Protein AF-A0A165GZU8-F1 (afdb_monomer_lite)

InterPro domains:
  IPR051654 Fungal Meroterpenoid Biosynthesis Methyltransferases [PTHR35897] (31-119)
  IPR060188 Mmethyltransferase nvfJ-like, N-terminal domain [PF27593] (27-74)

pLDDT: mean 92.98, std 9.72, range [37.94, 98.5]

Secondary structure (DSSP, 8-state):
--PPPPP---HHHHHHHHSPP-GGG----HHHHHHHHHHH---SHHHHHHHHHHHHHHHHHH---HHHHTTGGG---GGGSTTHHHHHHHHHHSTT-----TT-TTTHHHHHHHHTT--

Radius of gyration: 16.63 Å; chains: 1; bounding box: 40×39×44 Å

Organism: NCBI:txid1314781

Foldseek 3Di:
DDDDQDDDPDPVQVVLLPDDQDLVLDDADPVLQVVQCVVVVPPDSVVSSVVLVVVLVVVCSNTRDVCSSNVVLSDLVLVVDPCNVVLLVCLPPPPPDDDDDDPCPVVSNVVVSVVVRRD

Sequence (119 aa):
MSATAPTIPDAWYARQAETPLDPNLLVLRGDEGEFFKTQTGIKDDEKLREHILDVQRRAFAVWPYPCIRRFGFTKLKISRFPVYEEALRLGREREGAILLDLGCCFGNDARKAVSDGFP

Structure (mmCIF, N/CA/C/O backbone):
data_AF-A0A165GZU8-F1
#
_entry.id   AF-A0A165GZU8-F1
#
loop_
_atom_site.group_PDB
_atom_site.id
_atom_site.type_symbol
_atom_site.label_atom_id
_atom_site.label_alt_id
_atom_site.label_comp_id
_atom_site.label_asym_id
_atom_site.label_entity_id
_atom_site.label_seq_id
_atom_site.pdbx_PDB_ins_code
_atom_site.Cartn_x
_atom_site.Cartn_y
_atom_site.Cartn_z
_atom_site.occupancy
_atom_site.B_iso_or_equiv
_atom_site.auth_seq_id
_atom_site.auth_comp_id
_atom_site.auth_asym_id
_atom_site.auth_atom_id
_atom_site.pdbx_PDB_model_num
ATOM 1 N N . MET A 1 1 ? 5.728 -24.425 -16.046 1.00 37.94 1 MET A N 1
ATOM 2 C CA . MET A 1 1 ? 4.732 -24.123 -17.096 1.00 37.94 1 MET A CA 1
ATOM 3 C C . MET A 1 1 ? 4.661 -22.610 -17.210 1.00 37.94 1 MET A C 1
ATOM 5 O O . MET A 1 1 ? 4.273 -21.975 -16.240 1.00 37.94 1 MET A O 1
ATOM 9 N N . SER A 1 2 ? 5.168 -22.029 -18.299 1.00 47.31 2 SER A N 1
ATOM 10 C CA . SER A 1 2 ? 5.161 -20.572 -18.484 1.00 47.31 2 SER A CA 1
ATOM 11 C C . SER A 1 2 ? 3.746 -20.155 -18.875 1.00 47.31 2 SER A C 1
ATOM 13 O O . SER A 1 2 ? 3.290 -20.522 -19.955 1.00 47.31 2 SER A O 1
ATOM 15 N N . ALA A 1 3 ? 3.020 -19.489 -17.976 1.00 53.19 3 ALA A N 1
ATOM 16 C CA . ALA A 1 3 ? 1.730 -18.905 -18.315 1.00 53.19 3 ALA A CA 1
ATOM 17 C C . ALA A 1 3 ? 1.974 -17.794 -19.341 1.00 53.19 3 ALA A C 1
ATOM 19 O O . ALA A 1 3 ? 2.737 -16.863 -19.082 1.00 53.19 3 ALA A O 1
ATOM 20 N N . THR A 1 4 ? 1.378 -17.918 -20.523 1.00 57.47 4 THR A N 1
ATOM 21 C CA . THR A 1 4 ? 1.424 -16.882 -21.554 1.00 57.47 4 THR A CA 1
ATOM 22 C C . THR A 1 4 ? 0.799 -15.613 -20.980 1.00 57.47 4 THR A C 1
ATOM 24 O O . THR A 1 4 ? -0.307 -15.667 -20.442 1.00 57.47 4 THR A O 1
ATOM 27 N N . ALA A 1 5 ? 1.520 -14.491 -21.045 1.00 62.56 5 ALA A N 1
ATOM 28 C CA . ALA A 1 5 ? 1.016 -13.219 -20.542 1.00 62.56 5 ALA A CA 1
ATOM 29 C C . ALA A 1 5 ? -0.328 -12.886 -21.220 1.00 62.56 5 ALA A C 1
ATOM 31 O O . ALA A 1 5 ? -0.461 -13.103 -22.431 1.00 62.56 5 ALA A O 1
ATOM 32 N N . PRO A 1 6 ? -1.331 -12.404 -20.467 1.00 68.62 6 PRO A N 1
ATOM 33 C CA . PRO A 1 6 ? -2.640 -12.113 -21.027 1.00 68.62 6 PRO A CA 1
ATOM 34 C C . PRO A 1 6 ? -2.523 -11.050 -22.121 1.00 68.62 6 PRO A C 1
ATOM 36 O O . PRO A 1 6 ? -1.804 -10.060 -21.979 1.00 68.62 6 PRO A O 1
ATOM 39 N N . THR A 1 7 ? -3.238 -11.249 -23.227 1.00 78.50 7 THR A N 1
ATOM 40 C CA . THR A 1 7 ? -3.385 -10.213 -24.250 1.00 78.50 7 THR A CA 1
ATOM 41 C C . THR A 1 7 ? -4.131 -9.036 -23.628 1.00 78.50 7 THR A C 1
ATOM 43 O O . THR A 1 7 ? -5.204 -9.228 -23.061 1.00 78.50 7 THR A O 1
ATOM 46 N N . ILE A 1 8 ? -3.564 -7.831 -23.709 1.00 84.69 8 ILE A N 1
ATOM 47 C CA . ILE A 1 8 ? -4.164 -6.603 -23.177 1.00 84.69 8 ILE A CA 1
ATOM 48 C C . ILE A 1 8 ? -4.949 -5.939 -24.323 1.00 84.69 8 ILE A C 1
ATOM 50 O O . ILE A 1 8 ? -4.330 -5.300 -25.173 1.00 84.69 8 ILE A O 1
ATOM 54 N N . PRO A 1 9 ? -6.283 -6.113 -24.413 1.00 81.25 9 PRO A N 1
ATOM 55 C CA . PRO A 1 9 ? -7.078 -5.627 -25.545 1.00 81.25 9 PRO A CA 1
ATOM 56 C C . PRO A 1 9 ? -7.221 -4.101 -25.590 1.00 81.25 9 PRO A C 1
ATOM 58 O O . PRO A 1 9 ? -7.503 -3.539 -26.644 1.00 81.25 9 PRO A O 1
ATOM 61 N N . ASP A 1 10 ? -7.056 -3.427 -24.452 1.00 89.44 10 ASP A N 1
ATOM 62 C CA . ASP A 1 10 ? -7.224 -1.983 -24.340 1.00 89.44 10 ASP A CA 1
ATOM 63 C C . ASP A 1 10 ? -5.919 -1.241 -24.671 1.00 89.44 10 ASP A C 1
ATOM 65 O O . ASP A 1 10 ? -4.871 -1.478 -24.062 1.00 89.44 10 ASP A O 1
ATOM 69 N N . ALA A 1 11 ? -5.987 -0.308 -25.626 1.00 90.06 11 ALA A N 1
ATOM 70 C CA . ALA A 1 11 ? -4.821 0.422 -26.121 1.00 90.06 11 ALA A CA 1
ATOM 71 C C . ALA A 1 11 ? -4.157 1.308 -25.049 1.00 90.06 11 ALA A C 1
ATOM 73 O O . ALA A 1 11 ? -2.945 1.536 -25.097 1.00 90.06 11 ALA A O 1
ATOM 74 N N . TRP A 1 12 ? -4.919 1.802 -24.066 1.00 92.00 12 TRP A N 1
ATOM 75 C CA . TRP A 1 12 ? -4.353 2.597 -22.982 1.00 92.00 12 TRP A CA 1
ATOM 76 C C . TRP A 1 12 ? -3.514 1.727 -22.050 1.00 92.00 12 TRP A C 1
ATOM 78 O O . TRP A 1 12 ? -2.383 2.103 -21.735 1.00 92.00 12 TRP A O 1
ATOM 88 N N . TYR A 1 13 ? -4.014 0.553 -21.659 1.00 89.69 13 TYR A N 1
ATOM 89 C CA . TYR A 1 13 ? -3.258 -0.402 -20.847 1.00 89.69 13 TYR A CA 1
ATOM 90 C C . TYR A 1 13 ? -2.073 -1.013 -21.601 1.00 89.69 13 TYR A C 1
ATOM 92 O O . TYR A 1 13 ? -1.010 -1.179 -21.001 1.00 89.69 13 TYR A O 1
ATOM 100 N N . ALA A 1 14 ? -2.202 -1.281 -22.904 1.00 89.06 14 ALA A N 1
ATOM 101 C CA . ALA A 1 14 ? -1.092 -1.759 -23.728 1.00 89.06 14 ALA A CA 1
ATOM 102 C C . ALA A 1 14 ? 0.098 -0.783 -23.676 1.00 89.06 14 ALA A C 1
ATOM 104 O O . ALA A 1 14 ? 1.218 -1.180 -23.361 1.00 89.06 14 ALA A O 1
ATOM 105 N N . ARG A 1 15 ? -0.166 0.524 -23.817 1.00 87.81 15 ARG A N 1
ATOM 106 C CA . ARG A 1 15 ? 0.858 1.571 -23.666 1.00 87.81 15 ARG A CA 1
ATOM 107 C C . ARG A 1 15 ? 1.485 1.610 -22.266 1.00 87.81 15 ARG A C 1
ATOM 109 O O . ARG A 1 15 ? 2.652 1.971 -22.117 1.00 87.81 15 ARG A O 1
ATOM 116 N N . GLN A 1 16 ? 0.731 1.276 -21.215 1.00 86.69 16 GLN A N 1
ATOM 117 C CA . GLN A 1 16 ? 1.308 1.179 -19.868 1.00 86.69 16 GLN A CA 1
ATOM 118 C C . GLN A 1 16 ? 2.305 0.019 -19.770 1.00 86.69 16 GLN A C 1
ATOM 120 O O . GLN A 1 16 ? 3.341 0.195 -19.132 1.00 86.69 16 GLN A O 1
ATOM 125 N N . ALA A 1 17 ? 2.005 -1.125 -20.395 1.00 87.62 17 ALA A N 1
ATOM 126 C CA . ALA A 1 17 ? 2.863 -2.311 -20.387 1.00 87.62 17 ALA A CA 1
ATOM 127 C C . ALA A 1 17 ? 4.196 -2.101 -21.124 1.00 87.62 17 ALA A C 1
ATOM 129 O O . ALA A 1 17 ? 5.195 -2.708 -20.754 1.00 87.62 17 ALA A O 1
ATOM 130 N N . GLU A 1 18 ? 4.227 -1.221 -22.127 1.00 89.31 18 GLU A N 1
ATOM 131 C CA . GLU A 1 18 ? 5.446 -0.874 -22.872 1.00 89.31 18 GLU A CA 1
ATOM 132 C C . GLU A 1 18 ? 6.461 -0.084 -22.038 1.00 89.31 18 GLU A C 1
ATOM 134 O O . GLU A 1 18 ? 7.655 -0.102 -22.334 1.00 89.31 18 GLU A O 1
ATOM 139 N N . THR A 1 19 ? 6.013 0.630 -21.000 1.00 90.50 19 THR A N 1
ATOM 140 C CA . THR A 1 19 ? 6.947 1.370 -20.149 1.00 90.50 19 THR A CA 1
ATOM 141 C C . THR A 1 19 ? 7.586 0.426 -19.128 1.00 90.50 19 THR A C 1
ATOM 143 O O . THR A 1 19 ? 6.849 -0.161 -18.331 1.00 90.50 19 THR A O 1
ATOM 146 N N . PRO A 1 20 ? 8.928 0.334 -19.060 1.00 93.12 20 PRO A N 1
ATOM 147 C CA . PRO A 1 20 ? 9.600 -0.510 -18.079 1.00 93.12 20 PRO A CA 1
ATOM 148 C C . PRO A 1 20 ? 9.233 -0.154 -16.634 1.00 93.12 20 PRO A C 1
ATOM 150 O O . PRO A 1 20 ? 8.964 1.006 -16.304 1.00 93.12 20 PRO A O 1
ATOM 153 N N . LEU A 1 21 ? 9.250 -1.162 -15.761 1.00 96.50 21 LEU A N 1
ATOM 154 C CA . LEU A 1 21 ? 9.192 -0.943 -14.319 1.00 96.50 21 LEU A CA 1
ATOM 155 C C . LEU A 1 21 ? 10.507 -0.306 -13.856 1.00 96.50 21 LEU A C 1
ATOM 157 O O . LEU A 1 21 ? 11.582 -0.775 -14.223 1.00 96.50 21 LEU A O 1
ATOM 161 N N . ASP A 1 22 ? 10.410 0.741 -13.040 1.00 96.94 22 ASP A N 1
ATOM 162 C CA . ASP A 1 22 ? 11.567 1.433 -12.475 1.00 96.94 22 ASP A CA 1
ATOM 163 C C . ASP A 1 22 ? 11.606 1.219 -10.951 1.00 96.94 22 ASP A C 1
ATOM 165 O O . ASP A 1 22 ? 10.758 1.764 -10.233 1.00 96.94 22 ASP A O 1
ATOM 169 N N . PRO A 1 23 ? 12.572 0.438 -10.428 1.00 96.81 23 PRO A N 1
ATOM 170 C CA . PRO A 1 23 ? 12.683 0.172 -8.997 1.00 96.81 23 PRO A CA 1
ATOM 171 C C . PRO A 1 23 ? 13.024 1.427 -8.179 1.00 96.81 23 PRO A C 1
ATOM 173 O O . PRO A 1 23 ? 12.808 1.439 -6.965 1.00 96.81 23 PRO A O 1
ATOM 176 N N . ASN A 1 24 ? 13.528 2.498 -8.798 1.00 97.06 24 ASN A N 1
ATOM 177 C CA . ASN A 1 24 ? 13.830 3.752 -8.101 1.00 97.06 24 ASN A CA 1
ATOM 178 C C . ASN A 1 24 ? 12.566 4.539 -7.730 1.00 97.06 24 ASN A C 1
ATOM 180 O O . ASN A 1 24 ? 12.617 5.413 -6.868 1.00 97.06 24 ASN A O 1
ATOM 184 N N . LEU A 1 25 ? 11.413 4.201 -8.317 1.00 96.81 25 LEU A N 1
ATOM 185 C CA . LEU A 1 25 ? 10.126 4.777 -7.922 1.00 96.81 25 LEU A CA 1
ATOM 186 C C . LEU A 1 25 ? 9.649 4.272 -6.551 1.00 96.81 25 LEU A C 1
ATOM 188 O O . LEU A 1 25 ? 8.761 4.883 -5.950 1.00 96.81 25 LEU A O 1
ATOM 192 N N . LEU A 1 26 ? 10.214 3.172 -6.043 1.00 97.69 26 LEU A N 1
ATOM 193 C CA . LEU A 1 26 ? 9.916 2.682 -4.704 1.00 97.69 26 LEU A CA 1
ATOM 194 C C . LEU A 1 26 ? 10.669 3.514 -3.667 1.00 97.69 26 LEU A C 1
ATOM 196 O O . LEU A 1 26 ? 11.852 3.295 -3.407 1.00 97.69 26 LEU A O 1
ATOM 200 N N . VAL A 1 27 ? 9.933 4.423 -3.036 1.00 95.44 27 VAL A N 1
ATOM 201 C CA . VAL A 1 27 ? 10.378 5.208 -1.883 1.00 95.44 27 VAL A CA 1
ATOM 202 C C . VAL A 1 27 ? 9.383 4.971 -0.761 1.00 95.44 27 VAL A C 1
ATOM 204 O O . VAL A 1 27 ? 8.234 5.377 -0.900 1.00 95.44 27 VAL A O 1
ATOM 207 N N . LEU A 1 28 ? 9.779 4.322 0.331 1.00 95.44 28 LEU A N 1
ATOM 208 C CA . LEU A 1 28 ? 8.920 4.153 1.507 1.00 95.44 28 LEU A CA 1
ATOM 209 C C . LEU A 1 28 ? 9.188 5.270 2.510 1.00 95.44 28 LEU A C 1
ATOM 211 O O . LEU A 1 28 ? 10.337 5.617 2.775 1.00 95.44 28 LEU A O 1
ATOM 215 N N . ARG A 1 29 ? 8.123 5.835 3.076 1.00 93.81 29 ARG A N 1
ATOM 216 C CA . ARG A 1 29 ? 8.242 6.641 4.297 1.00 93.81 29 ARG A CA 1
ATOM 217 C C . ARG A 1 29 ? 8.403 5.729 5.517 1.00 93.81 29 ARG A C 1
ATOM 219 O O . ARG A 1 29 ? 8.100 4.543 5.435 1.00 93.81 29 ARG A O 1
ATOM 226 N N . GLY A 1 30 ? 8.857 6.278 6.646 1.00 94.12 30 GLY A N 1
ATOM 227 C CA . GLY A 1 30 ? 9.070 5.495 7.871 1.00 94.12 30 GLY A CA 1
ATOM 228 C C . GLY A 1 30 ? 7.807 4.772 8.355 1.00 94.12 30 GLY A C 1
ATOM 229 O O . GLY A 1 30 ? 7.861 3.585 8.652 1.00 94.12 30 GLY A O 1
ATOM 230 N N . ASP A 1 31 ? 6.655 5.451 8.336 1.00 94.56 31 ASP A N 1
ATOM 231 C CA . ASP A 1 31 ? 5.340 4.872 8.654 1.00 94.56 31 ASP A CA 1
ATOM 232 C C . ASP A 1 31 ? 4.953 3.734 7.696 1.00 94.56 31 ASP A C 1
ATOM 234 O O . ASP A 1 31 ? 4.487 2.681 8.126 1.00 94.56 31 ASP A O 1
ATOM 238 N N . GLU A 1 32 ? 5.175 3.928 6.393 1.00 96.44 32 GLU A N 1
ATOM 239 C CA . GLU A 1 32 ? 4.910 2.917 5.363 1.00 96.44 32 GLU A CA 1
ATOM 240 C C . GLU A 1 32 ? 5.812 1.687 5.560 1.00 96.44 32 GLU A C 1
ATOM 242 O O . GLU A 1 32 ? 5.325 0.557 5.537 1.00 96.44 32 GLU A O 1
ATOM 247 N N . GLY A 1 33 ? 7.110 1.895 5.800 1.00 97.06 33 GLY A N 1
ATOM 248 C CA . GLY A 1 33 ? 8.077 0.828 6.058 1.00 97.06 33 GLY A CA 1
ATOM 249 C C . GLY A 1 33 ? 7.690 -0.014 7.270 1.00 97.06 33 GLY A C 1
ATOM 250 O O . GLY A 1 33 ? 7.519 -1.225 7.144 1.00 97.06 33 GLY A O 1
ATOM 251 N N . GLU A 1 34 ? 7.465 0.619 8.422 1.00 96.88 34 GLU A N 1
ATOM 252 C CA . GLU A 1 34 ? 7.086 -0.083 9.654 1.00 96.88 34 GLU A CA 1
ATOM 253 C C . GLU A 1 34 ? 5.751 -0.826 9.526 1.00 96.88 34 GLU A C 1
ATOM 255 O O . GLU A 1 34 ? 5.614 -1.960 10.005 1.00 96.88 34 GLU A O 1
ATOM 260 N N . PHE A 1 35 ? 4.783 -0.249 8.810 1.00 97.38 35 PHE A N 1
ATOM 261 C CA . PHE A 1 35 ? 3.535 -0.934 8.494 1.00 97.38 35 PHE A CA 1
ATOM 262 C C . PHE A 1 35 ? 3.797 -2.227 7.716 1.00 97.38 35 PHE A C 1
ATOM 264 O O . PHE A 1 35 ? 3.379 -3.301 8.152 1.00 97.38 35 PHE A O 1
ATOM 271 N N . PHE A 1 36 ? 4.545 -2.177 6.610 1.00 97.75 36 PHE A N 1
ATOM 272 C CA . PHE A 1 36 ? 4.814 -3.381 5.823 1.00 97.75 36 PHE A CA 1
ATOM 273 C C . PHE A 1 36 ? 5.696 -4.397 6.559 1.00 97.75 36 PHE A C 1
ATOM 275 O O . PHE A 1 36 ? 5.436 -5.595 6.443 1.00 97.75 36 PHE A O 1
ATOM 282 N N . LYS A 1 37 ? 6.663 -3.974 7.382 1.00 98.12 37 LYS A N 1
ATOM 283 C CA . LYS A 1 37 ? 7.425 -4.888 8.260 1.00 98.12 37 LYS A CA 1
ATOM 284 C C . LYS A 1 37 ? 6.539 -5.607 9.270 1.00 98.12 37 LYS A C 1
ATOM 286 O O . LYS A 1 37 ? 6.821 -6.740 9.671 1.00 98.12 37 LYS A O 1
ATOM 291 N N . THR A 1 38 ? 5.494 -4.936 9.743 1.00 97.19 38 THR A N 1
ATOM 292 C CA . THR A 1 38 ? 4.520 -5.516 10.670 1.00 97.19 38 THR A CA 1
ATOM 293 C C . THR A 1 38 ? 3.623 -6.513 9.948 1.00 97.19 38 THR A C 1
ATOM 295 O O . THR A 1 38 ? 3.477 -7.638 10.413 1.00 97.19 38 THR A O 1
ATOM 298 N N . GLN A 1 39 ? 3.100 -6.148 8.775 1.00 96.06 39 GLN A N 1
ATOM 299 C CA . GLN A 1 39 ? 2.181 -6.991 8.002 1.00 96.06 39 GLN A CA 1
ATOM 300 C C . GLN A 1 39 ? 2.854 -8.221 7.370 1.00 96.06 39 GLN A C 1
ATOM 302 O O . GLN A 1 39 ? 2.228 -9.268 7.245 1.00 96.06 39 GLN A O 1
ATOM 307 N N . THR A 1 40 ? 4.115 -8.104 6.948 1.00 96.56 40 THR A N 1
ATOM 308 C CA . THR A 1 40 ? 4.846 -9.189 6.260 1.00 96.56 40 THR A CA 1
ATOM 309 C C . THR A 1 40 ? 5.721 -10.021 7.195 1.00 96.56 40 THR A C 1
ATOM 311 O O . THR A 1 40 ? 6.130 -11.120 6.833 1.00 96.56 40 THR A O 1
ATOM 314 N N . GLY A 1 41 ? 6.066 -9.488 8.371 1.00 97.81 41 GLY A N 1
ATOM 315 C CA . GLY A 1 41 ? 7.074 -10.068 9.261 1.00 97.81 41 GLY A CA 1
ATOM 316 C C . GLY A 1 41 ? 8.528 -9.873 8.800 1.00 97.81 41 GLY A C 1
ATOM 317 O O . GLY A 1 41 ? 9.444 -10.227 9.542 1.00 97.81 41 GLY A O 1
ATOM 318 N N . ILE A 1 42 ? 8.771 -9.282 7.626 1.00 98.31 42 ILE A N 1
ATOM 319 C CA . ILE A 1 42 ? 10.116 -9.010 7.101 1.00 98.31 42 ILE A CA 1
ATOM 320 C C . ILE A 1 42 ? 10.661 -7.763 7.799 1.00 98.31 42 ILE A C 1
ATOM 322 O O . ILE A 1 42 ? 10.129 -6.680 7.599 1.00 98.31 42 ILE A O 1
ATOM 326 N N . LYS A 1 43 ? 11.690 -7.898 8.645 1.00 97.50 43 LYS A N 1
ATOM 327 C CA . LYS A 1 43 ? 12.237 -6.772 9.437 1.00 97.50 43 LYS A CA 1
ATOM 328 C C . LYS A 1 43 ? 13.380 -6.017 8.767 1.00 97.50 43 LYS A C 1
ATOM 330 O O . LYS A 1 43 ? 13.610 -4.859 9.096 1.00 97.50 43 LYS A O 1
ATOM 335 N N . ASP A 1 44 ? 14.081 -6.684 7.861 1.00 98.06 44 ASP A N 1
ATOM 336 C CA . ASP A 1 44 ? 15.200 -6.123 7.113 1.00 98.06 44 ASP A CA 1
ATOM 337 C C . ASP A 1 44 ? 14.692 -5.245 5.960 1.00 98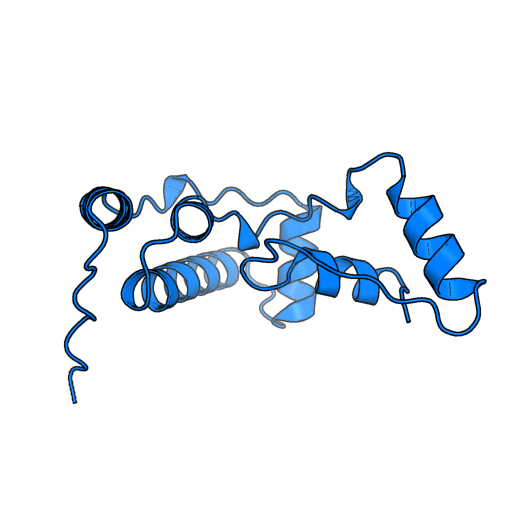.06 44 ASP A C 1
ATOM 339 O O . ASP A 1 44 ? 13.822 -5.672 5.195 1.00 98.06 44 ASP A O 1
ATOM 343 N N . ASP A 1 45 ? 15.213 -4.020 5.861 1.00 96.94 45 ASP A N 1
ATOM 344 C CA . ASP A 1 45 ? 14.742 -3.017 4.898 1.00 96.94 45 ASP A CA 1
ATOM 345 C C . ASP A 1 45 ? 15.001 -3.430 3.447 1.00 96.94 45 ASP A C 1
ATOM 347 O O . ASP A 1 45 ? 14.135 -3.233 2.591 1.00 96.94 45 ASP A O 1
ATOM 351 N N . GLU A 1 46 ? 16.154 -4.040 3.166 1.00 97.31 46 GLU A N 1
ATOM 352 C CA . GLU A 1 46 ? 16.507 -4.446 1.806 1.00 97.31 46 GLU A CA 1
ATOM 353 C C . GLU A 1 46 ? 15.675 -5.654 1.375 1.00 97.31 46 GLU A C 1
ATOM 355 O O . GLU A 1 46 ? 15.069 -5.642 0.307 1.00 97.31 46 GLU A O 1
ATOM 360 N N . LYS A 1 47 ? 15.506 -6.652 2.249 1.00 98.38 47 LYS A N 1
ATOM 361 C CA . LYS A 1 47 ? 14.613 -7.791 1.974 1.00 98.38 47 LYS A CA 1
ATOM 362 C C . LYS A 1 47 ? 13.165 -7.354 1.787 1.00 98.38 47 LYS A C 1
ATOM 364 O O . LYS A 1 47 ? 12.447 -7.929 0.968 1.00 98.38 47 LYS A O 1
ATOM 369 N N . LEU A 1 48 ? 12.708 -6.352 2.541 1.00 98.50 48 LEU A N 1
ATOM 370 C CA . LEU A 1 48 ? 11.370 -5.798 2.360 1.00 98.50 48 LEU A CA 1
ATOM 371 C C . LEU A 1 48 ? 11.251 -5.091 1.004 1.00 98.50 48 LEU A C 1
ATOM 373 O O . LEU A 1 48 ? 10.258 -5.277 0.296 1.00 98.50 48 LEU A O 1
ATOM 377 N N . ARG A 1 49 ? 12.266 -4.311 0.623 1.00 98.12 49 ARG A N 1
ATOM 378 C CA . ARG A 1 49 ? 12.349 -3.659 -0.685 1.00 98.12 49 ARG A CA 1
ATOM 379 C C . ARG A 1 49 ? 12.295 -4.688 -1.815 1.00 98.12 49 ARG A C 1
ATOM 381 O O . ARG A 1 49 ? 11.429 -4.574 -2.680 1.00 98.12 49 ARG A O 1
ATOM 388 N N . GLU A 1 50 ? 13.151 -5.705 -1.784 1.00 98.44 50 GLU A N 1
ATOM 389 C CA . GLU A 1 50 ? 13.176 -6.804 -2.758 1.00 98.44 50 GLU A CA 1
ATOM 390 C C . GLU A 1 50 ? 11.814 -7.498 -2.866 1.00 98.44 50 GLU A C 1
ATOM 392 O O . GLU A 1 50 ? 11.305 -7.717 -3.968 1.00 98.44 50 GLU A O 1
ATOM 397 N N . HIS A 1 51 ? 11.178 -7.779 -1.725 1.00 98.44 51 HIS A N 1
ATOM 398 C CA . HIS A 1 51 ? 9.852 -8.384 -1.682 1.00 98.44 51 HIS A CA 1
ATOM 399 C C . HIS A 1 51 ? 8.793 -7.522 -2.386 1.00 98.44 51 HIS A C 1
ATOM 401 O O . HIS A 1 51 ? 8.000 -8.029 -3.181 1.00 98.44 51 HIS A O 1
ATOM 407 N N . ILE A 1 52 ? 8.783 -6.209 -2.142 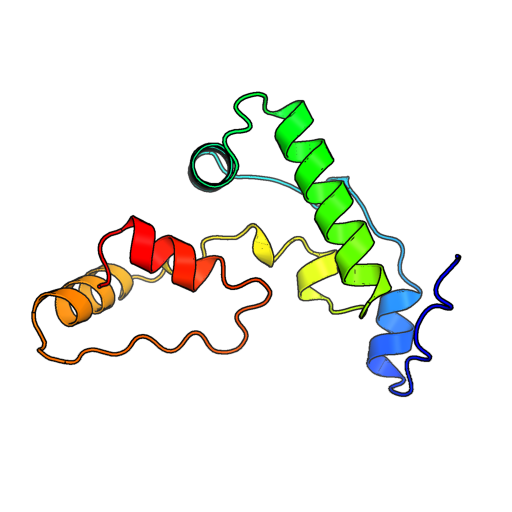1.00 98.38 52 ILE A N 1
ATOM 408 C CA . ILE A 1 52 ? 7.836 -5.278 -2.772 1.00 98.38 52 ILE A CA 1
ATOM 409 C C . ILE A 1 52 ? 8.068 -5.190 -4.288 1.00 98.38 52 ILE A C 1
ATOM 411 O O . ILE A 1 52 ? 7.098 -5.166 -5.054 1.00 98.38 52 ILE A O 1
ATOM 415 N N . LEU A 1 53 ? 9.328 -5.163 -4.735 1.00 98.50 53 LEU A N 1
ATOM 416 C CA . LEU A 1 53 ? 9.678 -5.177 -6.160 1.00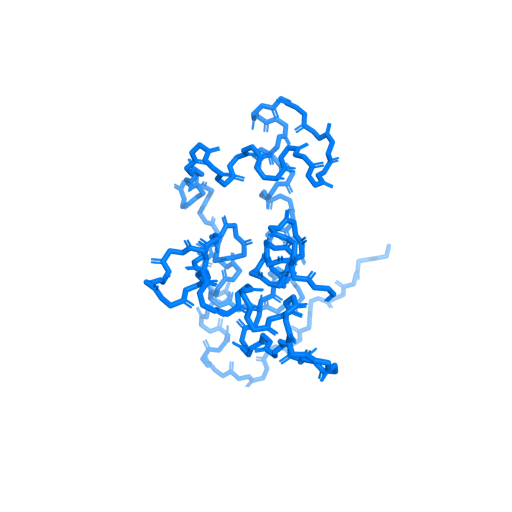 98.50 53 LEU A CA 1
ATOM 417 C C . LEU A 1 53 ? 9.206 -6.472 -6.840 1.00 98.50 53 LEU A C 1
ATOM 419 O O . LEU A 1 53 ? 8.639 -6.427 -7.934 1.00 98.50 53 LEU A O 1
ATOM 423 N N . ASP A 1 54 ? 9.371 -7.622 -6.181 1.00 98.44 54 ASP A N 1
ATOM 424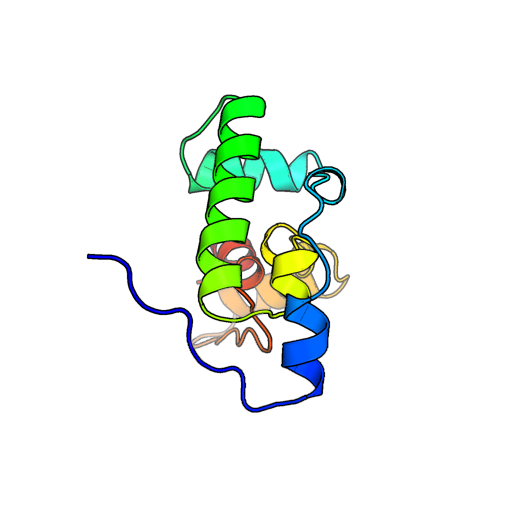 C CA . ASP A 1 54 ? 8.869 -8.903 -6.680 1.00 98.44 54 ASP A CA 1
ATOM 425 C C . ASP A 1 54 ? 7.338 -8.914 -6.808 1.00 98.44 54 ASP A C 1
ATOM 427 O O . ASP A 1 54 ? 6.801 -9.304 -7.850 1.00 98.44 54 ASP A O 1
ATOM 431 N N . VAL A 1 55 ? 6.628 -8.430 -5.783 1.00 98.12 55 VAL A N 1
ATOM 432 C CA . VAL A 1 55 ? 5.164 -8.297 -5.803 1.00 98.12 55 VAL A CA 1
ATOM 433 C C . VAL A 1 55 ? 4.715 -7.400 -6.957 1.00 98.12 55 VAL A C 1
ATOM 435 O O . VAL A 1 55 ? 3.799 -7.779 -7.690 1.00 98.12 55 VAL A O 1
ATOM 438 N N . GLN A 1 56 ? 5.373 -6.252 -7.169 1.00 98.12 56 GLN A N 1
ATOM 439 C CA . GLN A 1 56 ? 5.082 -5.369 -8.300 1.00 98.12 56 GLN A CA 1
ATOM 440 C C . GLN A 1 56 ? 5.227 -6.114 -9.626 1.00 98.12 56 GLN A C 1
ATOM 442 O O . GLN A 1 56 ? 4.302 -6.105 -10.436 1.00 98.12 56 GLN A O 1
ATOM 447 N N . ARG A 1 57 ? 6.370 -6.769 -9.847 1.00 97.50 57 ARG A N 1
ATOM 448 C CA . ARG A 1 57 ? 6.664 -7.495 -11.086 1.00 97.50 57 ARG A CA 1
ATOM 449 C C . ARG A 1 57 ? 5.623 -8.577 -11.361 1.00 97.50 57 ARG A C 1
ATOM 451 O O . ARG A 1 57 ? 5.116 -8.665 -12.478 1.00 97.50 57 ARG A O 1
ATOM 458 N N . ARG A 1 58 ? 5.280 -9.384 -10.351 1.00 97.31 58 ARG A N 1
ATOM 459 C CA . ARG A 1 58 ? 4.282 -10.455 -10.486 1.00 97.31 58 ARG A CA 1
ATOM 460 C C . ARG A 1 58 ? 2.891 -9.907 -10.781 1.00 97.31 58 ARG A C 1
ATOM 462 O O . ARG A 1 58 ? 2.219 -10.433 -11.660 1.00 97.31 58 ARG A O 1
ATOM 469 N N . ALA A 1 59 ? 2.467 -8.855 -10.088 1.00 96.19 59 ALA A N 1
ATOM 470 C CA . ALA A 1 59 ? 1.144 -8.275 -10.293 1.00 96.19 59 ALA A CA 1
ATOM 471 C C . ALA A 1 59 ? 1.027 -7.532 -11.633 1.00 96.19 59 ALA A C 1
ATOM 473 O O . ALA A 1 59 ? 0.018 -7.658 -12.323 1.00 96.19 59 ALA A O 1
ATOM 474 N N . PHE A 1 60 ? 2.070 -6.806 -12.041 1.00 95.06 60 PHE A N 1
ATOM 475 C CA . PHE A 1 60 ? 2.089 -6.080 -13.312 1.00 95.06 60 PHE A CA 1
ATOM 476 C C . PHE A 1 60 ? 2.081 -7.023 -14.523 1.00 95.06 60 PHE A C 1
ATOM 478 O O . PHE A 1 60 ? 1.509 -6.684 -15.554 1.00 95.06 60 PHE A O 1
ATOM 485 N N . ALA A 1 61 ? 2.651 -8.227 -14.383 1.00 93.25 61 ALA A N 1
ATOM 486 C CA . ALA A 1 61 ? 2.569 -9.281 -15.395 1.00 93.25 61 ALA A CA 1
ATOM 487 C C . ALA A 1 61 ? 1.145 -9.843 -15.579 1.00 93.25 61 ALA A C 1
ATOM 489 O O . ALA A 1 61 ? 0.844 -10.393 -16.636 1.00 93.25 61 ALA A O 1
ATOM 490 N N . VAL A 1 62 ? 0.274 -9.710 -14.571 1.00 93.38 62 VAL A N 1
ATOM 491 C CA . VAL A 1 62 ? -1.151 -10.059 -14.690 1.00 93.38 62 VAL A CA 1
ATOM 492 C C . VAL A 1 62 ? -1.906 -8.945 -15.406 1.00 93.38 62 VAL A C 1
ATOM 494 O O . VAL A 1 62 ? -2.652 -9.217 -16.342 1.00 93.38 62 VAL A O 1
ATOM 497 N N . TRP A 1 63 ? -1.721 -7.691 -14.980 1.00 93.25 63 TRP A N 1
ATOM 498 C CA . TRP A 1 63 ? -2.312 -6.538 -15.655 1.00 93.25 63 TRP A CA 1
ATOM 499 C C . TRP A 1 63 ? -1.530 -5.242 -15.384 1.00 93.25 63 TRP A C 1
ATOM 501 O O . TRP A 1 63 ? -1.202 -4.955 -14.225 1.00 93.25 63 TRP A O 1
ATOM 511 N N . PRO A 1 64 ? -1.278 -4.394 -16.402 1.00 94.06 64 PRO A N 1
ATOM 512 C CA . PRO A 1 64 ? -0.377 -3.248 -16.293 1.00 94.06 64 PRO A CA 1
ATOM 513 C C . PRO A 1 64 ? -1.056 -2.003 -15.695 1.00 94.06 64 PRO A C 1
ATOM 515 O O . PRO A 1 64 ? -1.045 -0.913 -16.275 1.00 94.06 64 PRO A O 1
ATOM 518 N N . TYR A 1 65 ? -1.674 -2.127 -14.518 1.00 94.69 65 TYR A N 1
ATOM 519 C CA . TYR A 1 65 ? -2.275 -0.970 -13.854 1.00 94.69 65 TYR A CA 1
ATOM 520 C C . TYR A 1 65 ? -1.201 0.077 -13.487 1.00 94.69 65 TYR A C 1
ATOM 522 O O . TYR A 1 65 ? -0.207 -0.261 -12.833 1.00 94.69 65 TYR A O 1
ATOM 530 N N . PRO A 1 66 ? -1.393 1.377 -13.800 1.00 93.81 66 PRO A N 1
ATOM 531 C CA . PRO A 1 66 ? -0.402 2.403 -13.460 1.00 93.81 66 PRO A CA 1
ATOM 532 C C . PRO A 1 66 ? -0.140 2.540 -11.961 1.00 93.81 66 PRO A C 1
ATOM 534 O O . PRO A 1 66 ? 0.959 2.925 -11.563 1.00 93.81 66 PRO A O 1
ATOM 537 N N . CYS A 1 67 ? -1.138 2.239 -11.125 1.00 94.69 67 CYS A N 1
ATOM 538 C CA . CYS A 1 67 ? -0.984 2.245 -9.675 1.00 94.69 67 CYS A CA 1
ATOM 539 C C . CYS A 1 67 ? -0.016 1.156 -9.189 1.00 94.69 67 CYS A C 1
ATOM 541 O O . CYS A 1 67 ? 0.710 1.405 -8.232 1.00 94.69 67 CYS A O 1
ATOM 543 N N . ILE A 1 68 ? 0.081 0.008 -9.869 1.00 96.94 68 ILE A N 1
ATOM 544 C CA . ILE A 1 68 ? 1.076 -1.033 -9.566 1.00 96.94 68 ILE A CA 1
ATOM 545 C C . ILE A 1 68 ? 2.470 -0.536 -9.958 1.00 96.94 68 ILE A C 1
ATOM 547 O O . ILE A 1 68 ? 3.388 -0.541 -9.136 1.00 96.94 68 ILE A O 1
ATOM 551 N N . ARG A 1 69 ? 2.616 -0.005 -11.180 1.00 95.69 69 ARG A N 1
ATOM 552 C CA . ARG A 1 69 ? 3.889 0.540 -11.691 1.00 95.69 69 ARG A CA 1
ATOM 553 C C . ARG A 1 69 ? 4.488 1.634 -10.805 1.00 95.69 69 ARG A C 1
ATOM 555 O O . ARG A 1 69 ? 5.699 1.732 -10.677 1.00 95.69 69 ARG A O 1
ATOM 562 N N . ARG A 1 70 ? 3.647 2.470 -10.194 1.00 96.00 70 ARG A N 1
ATOM 563 C CA . ARG A 1 70 ? 4.083 3.591 -9.342 1.00 96.00 70 ARG A CA 1
ATOM 564 C C . ARG A 1 70 ? 4.143 3.250 -7.850 1.00 96.00 70 ARG A C 1
ATOM 566 O O . ARG A 1 70 ? 4.180 4.171 -7.040 1.00 96.00 70 ARG A O 1
ATOM 573 N N . PHE A 1 71 ? 4.076 1.969 -7.479 1.00 97.69 71 PHE A N 1
ATOM 574 C CA . PHE A 1 71 ? 4.031 1.528 -6.077 1.00 97.69 71 PHE A CA 1
ATOM 575 C C . PHE A 1 71 ? 2.903 2.192 -5.272 1.00 97.69 71 PHE A C 1
ATOM 577 O O . PHE A 1 71 ? 3.021 2.437 -4.078 1.00 97.69 71 PHE A O 1
ATOM 584 N N . GLY A 1 72 ? 1.771 2.491 -5.914 1.00 96.19 72 GLY A N 1
ATOM 585 C CA . GLY A 1 72 ? 0.616 3.093 -5.249 1.00 96.19 72 GLY A CA 1
ATOM 586 C C . GLY A 1 72 ? 0.099 2.234 -4.095 1.00 96.19 72 GLY A C 1
ATOM 587 O O . GLY A 1 72 ? -0.337 2.780 -3.089 1.00 96.19 72 GLY A O 1
ATOM 588 N N . PHE A 1 73 ? 0.242 0.910 -4.207 1.00 96.12 73 PHE A N 1
ATOM 589 C CA . PHE A 1 73 ? -0.119 -0.048 -3.161 1.00 96.12 73 PHE A CA 1
ATOM 590 C C . PHE A 1 73 ? 0.760 0.025 -1.904 1.00 96.12 73 PHE A C 1
ATOM 592 O O . PHE A 1 73 ? 0.427 -0.598 -0.902 1.00 96.12 73 PHE A O 1
ATOM 599 N N . THR A 1 74 ? 1.879 0.758 -1.931 1.00 97.00 74 THR A N 1
ATOM 600 C CA . THR A 1 74 ? 2.722 0.970 -0.745 1.00 97.00 74 THR A CA 1
ATOM 601 C C . THR A 1 74 ? 2.386 2.265 -0.006 1.00 97.00 74 THR A C 1
ATOM 603 O O . THR A 1 74 ? 3.058 2.619 0.961 1.00 97.00 74 THR A O 1
ATOM 606 N N . LYS A 1 75 ? 1.386 3.020 -0.475 1.00 95.75 75 LYS A N 1
ATOM 607 C CA . LYS A 1 75 ? 1.070 4.358 0.027 1.00 95.75 75 LYS A CA 1
ATOM 608 C C . LYS A 1 75 ? -0.155 4.332 0.915 1.00 95.75 75 LYS A C 1
ATOM 610 O O . LYS A 1 75 ? -1.262 4.200 0.416 1.00 95.75 75 LYS A O 1
ATOM 615 N N . LEU A 1 76 ? 0.058 4.564 2.207 1.00 94.69 76 LEU A N 1
ATOM 616 C CA . LEU A 1 76 ? -0.987 4.699 3.223 1.00 94.69 76 LEU A CA 1
ATOM 617 C C . LEU A 1 76 ? -1.638 6.085 3.126 1.00 94.69 76 LEU A C 1
ATOM 619 O O . LEU A 1 76 ? -1.370 6.981 3.926 1.00 94.69 76 LEU A O 1
ATOM 623 N N . LYS A 1 77 ? -2.391 6.325 2.051 1.00 92.19 77 LYS A N 1
ATOM 624 C CA . LYS A 1 77 ? -2.974 7.645 1.784 1.00 92.19 77 LYS A CA 1
ATOM 625 C C . LYS A 1 77 ? -4.181 7.898 2.664 1.00 92.19 77 LYS A C 1
ATOM 627 O O . LYS A 1 77 ? -4.355 9.039 3.087 1.00 92.19 77 LYS A O 1
ATOM 632 N N . ILE A 1 78 ? -4.965 6.861 2.958 1.00 94.06 78 ILE A N 1
ATOM 633 C CA . ILE A 1 78 ? -6.186 6.999 3.753 1.00 94.06 78 ILE A CA 1
ATOM 634 C C . ILE A 1 78 ? -5.910 7.682 5.097 1.00 94.06 78 ILE A C 1
ATOM 636 O O . ILE A 1 78 ? -6.588 8.644 5.446 1.00 94.06 78 ILE A O 1
ATOM 640 N N . SER A 1 79 ? -4.826 7.288 5.773 1.00 94.38 79 SER A N 1
ATOM 641 C CA . SER A 1 79 ? -4.456 7.804 7.092 1.00 94.38 79 SER A CA 1
ATOM 642 C C . SER A 1 79 ? -3.899 9.228 7.082 1.00 94.38 79 SER A C 1
ATOM 644 O O . SER A 1 79 ? -3.520 9.754 8.122 1.00 94.38 79 SER A O 1
ATOM 646 N N . ARG A 1 80 ? -3.795 9.854 5.906 1.00 93.81 80 ARG A N 1
ATOM 647 C CA . ARG A 1 80 ? -3.301 11.228 5.736 1.00 93.81 80 ARG A CA 1
ATOM 648 C C . ARG A 1 80 ? -4.425 12.220 5.481 1.00 93.81 80 ARG A C 1
ATOM 650 O O . ARG A 1 80 ? -4.170 13.423 5.463 1.00 93.81 80 ARG A O 1
ATOM 657 N N . PHE A 1 81 ? -5.647 11.745 5.250 1.00 95.25 81 PHE A N 1
ATOM 658 C CA . PHE A 1 81 ? -6.782 12.638 5.093 1.00 95.25 81 PHE A CA 1
ATOM 659 C C . PHE A 1 81 ? -7.195 13.209 6.455 1.00 95.25 81 PHE A C 1
ATOM 661 O O . PHE A 1 81 ? -7.300 12.450 7.417 1.00 95.25 81 PHE A O 1
ATOM 668 N N . PRO A 1 82 ? -7.514 14.515 6.547 1.00 95.94 82 PRO A N 1
ATOM 669 C CA . PRO A 1 82 ? -7.960 15.131 7.801 1.00 95.94 82 PRO A CA 1
ATOM 670 C C . PRO A 1 82 ? -9.193 14.464 8.430 1.00 95.94 82 PRO A C 1
ATOM 672 O O . PRO A 1 82 ? -9.391 14.544 9.635 1.00 95.94 82 PRO A O 1
ATOM 675 N N . VAL A 1 83 ? -10.016 13.796 7.616 1.00 95.94 83 VAL A N 1
ATOM 676 C CA . VAL A 1 83 ? -11.247 13.110 8.041 1.00 95.94 83 VAL A CA 1
ATOM 677 C C . VAL A 1 83 ? -11.022 11.667 8.506 1.00 95.94 83 VAL A C 1
ATOM 679 O O . VAL A 1 83 ? -11.980 10.984 8.851 1.00 95.94 83 VAL A O 1
ATOM 682 N N . TYR A 1 84 ? -9.784 11.168 8.492 1.00 97.06 84 TYR A N 1
ATOM 683 C CA . TYR A 1 84 ? -9.510 9.763 8.789 1.00 97.06 84 TYR A CA 1
ATOM 684 C C . TYR A 1 84 ? -9.858 9.376 10.229 1.00 97.06 84 TYR A C 1
ATOM 686 O O . TYR A 1 84 ? -10.517 8.362 10.441 1.00 97.06 84 TYR A O 1
ATOM 694 N N . GLU A 1 85 ? -9.504 10.213 11.206 1.00 97.06 85 GLU A N 1
ATOM 695 C CA . GLU A 1 85 ? -9.853 9.971 12.613 1.00 97.06 85 GLU A CA 1
ATOM 696 C C . GL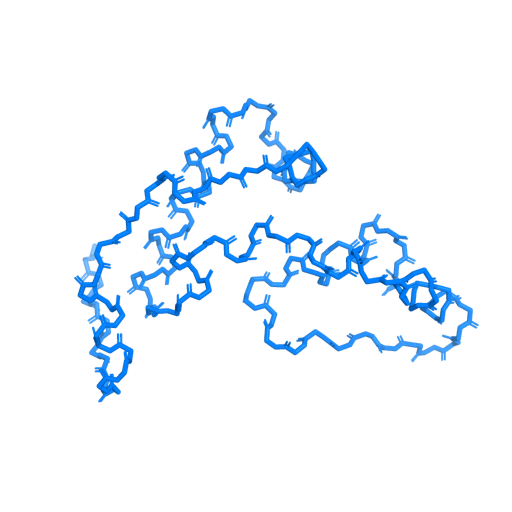U A 1 85 ? -11.368 9.913 12.829 1.00 97.06 85 GLU A C 1
ATOM 698 O O . GLU A 1 85 ? -11.861 9.092 13.600 1.00 97.06 85 GLU A O 1
ATOM 703 N N . GLU A 1 86 ? -12.121 10.726 12.087 1.00 96.50 86 GLU A N 1
ATOM 704 C CA . GLU A 1 86 ? -13.582 10.691 12.104 1.00 96.50 86 GLU A CA 1
ATOM 705 C C . GLU A 1 86 ? -14.120 9.394 11.485 1.00 96.50 86 GLU A C 1
ATOM 707 O O . GLU A 1 86 ? -15.042 8.787 12.027 1.00 96.50 86 GLU A O 1
ATOM 712 N N . ALA A 1 87 ? -13.516 8.913 10.395 1.00 96.25 87 ALA A N 1
ATOM 713 C CA . ALA A 1 87 ? -13.872 7.623 9.808 1.00 96.25 87 ALA A CA 1
ATOM 714 C C . ALA A 1 87 ? -13.613 6.460 10.784 1.00 96.25 87 ALA A C 1
ATOM 716 O O . ALA A 1 87 ? -14.469 5.587 10.932 1.00 96.25 87 ALA A O 1
ATOM 717 N N . LEU A 1 88 ? -12.480 6.470 11.496 1.00 97.69 88 LEU A N 1
ATOM 718 C CA . LEU A 1 88 ? -12.179 5.483 12.536 1.00 97.69 88 LEU A CA 1
ATOM 719 C C . LEU A 1 88 ? -13.156 5.581 13.717 1.00 97.69 88 LEU A C 1
ATOM 721 O O . LEU A 1 88 ? -13.629 4.556 14.209 1.00 97.69 88 LEU A O 1
ATOM 725 N N . ARG A 1 89 ? -13.492 6.800 14.159 1.00 97.50 89 ARG A N 1
ATOM 726 C CA . ARG A 1 89 ? -14.486 7.038 15.215 1.00 97.50 89 ARG A CA 1
ATOM 727 C C . ARG A 1 89 ? -15.848 6.469 14.828 1.00 97.50 89 ARG A C 1
ATOM 729 O O . ARG A 1 89 ? -16.430 5.722 15.608 1.00 97.50 89 ARG A O 1
ATOM 736 N N . LEU A 1 90 ? -16.320 6.752 13.614 1.00 96.75 90 LEU A N 1
ATOM 737 C CA . LEU A 1 90 ? -17.561 6.186 13.084 1.00 96.75 90 LEU A CA 1
ATOM 738 C C . LEU A 1 90 ? -17.508 4.659 13.024 1.00 96.75 90 LEU A C 1
ATOM 740 O O . LEU A 1 90 ? -18.487 4.024 13.397 1.00 96.75 90 LEU A O 1
ATOM 744 N N . GLY A 1 91 ? -16.381 4.077 12.604 1.00 96.12 91 GLY A N 1
ATOM 745 C CA . GLY A 1 91 ? -16.174 2.629 12.621 1.00 96.12 91 GLY A CA 1
ATOM 746 C C . GLY A 1 91 ? -16.397 2.023 14.005 1.00 96.12 91 GLY A C 1
ATOM 747 O O . GLY A 1 91 ? -17.096 1.027 14.133 1.00 96.12 91 GLY A O 1
ATOM 748 N N . ARG A 1 92 ? -15.853 2.653 15.050 1.00 95.00 92 ARG A N 1
ATOM 749 C CA . ARG A 1 92 ? -15.953 2.158 16.432 1.00 95.00 92 ARG A CA 1
ATOM 750 C C . ARG A 1 92 ? -17.307 2.411 17.093 1.00 95.00 92 ARG A C 1
ATOM 752 O O . ARG A 1 92 ? -17.747 1.593 17.893 1.00 95.00 92 ARG A O 1
ATOM 759 N N . GLU A 1 93 ? -17.931 3.554 16.824 1.00 96.62 93 GLU A N 1
ATOM 760 C CA . GLU A 1 93 ? -19.095 4.025 17.589 1.00 96.62 93 GLU A CA 1
ATOM 761 C C . GLU A 1 93 ? -20.436 3.740 16.908 1.00 96.62 93 GLU A C 1
ATOM 763 O O . GLU A 1 93 ? -21.459 3.637 17.585 1.00 96.62 93 GLU A O 1
ATOM 768 N N . ARG A 1 94 ? -20.467 3.619 15.576 1.00 96.94 94 ARG A N 1
ATOM 769 C CA . ARG A 1 94 ? -21.698 3.328 14.839 1.00 96.94 94 ARG A CA 1
ATOM 770 C C . ARG A 1 94 ? -21.846 1.822 14.654 1.00 96.94 94 ARG A C 1
ATOM 772 O O . ARG A 1 94 ? -21.107 1.206 13.892 1.00 96.94 94 ARG A O 1
ATOM 779 N N . GLU A 1 95 ? -22.871 1.253 15.279 1.00 95.81 95 GLU A N 1
ATOM 780 C CA . GLU A 1 95 ? -23.236 -0.150 15.079 1.00 95.81 95 GLU A CA 1
ATOM 781 C C . GLU A 1 95 ? -23.458 -0.453 13.585 1.00 95.81 95 GLU A C 1
ATOM 783 O O . GLU A 1 95 ? -24.176 0.265 12.881 1.00 95.81 95 GLU A O 1
ATOM 788 N N . GLY A 1 96 ? -22.794 -1.501 13.089 1.00 94.75 96 GLY A N 1
ATOM 789 C CA . GLY A 1 96 ? -22.871 -1.908 11.685 1.00 94.75 96 GLY A CA 1
ATOM 790 C C . GLY A 1 96 ? -22.193 -0.949 10.698 1.00 94.75 96 GLY A C 1
ATOM 791 O O . GLY A 1 96 ? -22.589 -0.902 9.532 1.00 94.75 96 GLY A O 1
ATOM 792 N N . ALA A 1 97 ? -21.208 -0.155 11.132 1.00 96.06 97 ALA A N 1
ATOM 793 C CA . ALA A 1 97 ? -20.409 0.665 10.226 1.00 96.06 97 ALA A CA 1
ATOM 794 C C . ALA A 1 97 ? -19.673 -0.191 9.176 1.00 96.06 97 ALA A C 1
ATOM 796 O O . ALA A 1 97 ? -19.093 -1.225 9.490 1.00 96.06 97 ALA A O 1
ATOM 797 N N . ILE A 1 98 ? -19.674 0.272 7.920 1.00 95.38 98 ILE A N 1
ATOM 798 C CA . ILE A 1 98 ? -18.985 -0.378 6.795 1.00 95.38 98 ILE A CA 1
ATOM 799 C C . ILE A 1 98 ? -18.052 0.641 6.143 1.00 95.38 98 ILE A C 1
ATOM 801 O O . ILE A 1 98 ? -18.499 1.715 5.732 1.00 95.38 98 ILE A O 1
ATOM 805 N N . LEU A 1 99 ? -16.771 0.287 6.013 1.00 94.88 99 LEU A N 1
ATOM 806 C CA . LEU A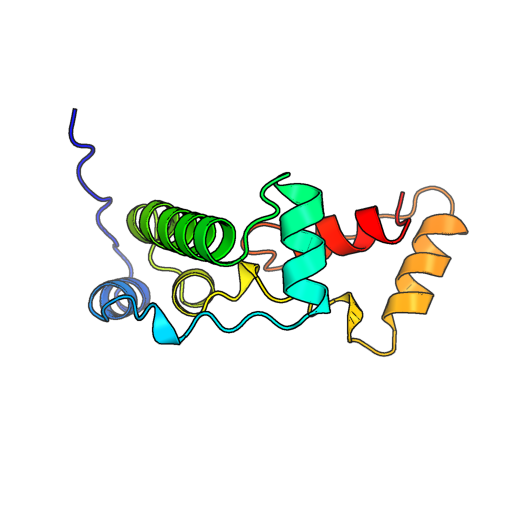 1 99 ? -15.796 1.022 5.207 1.00 94.88 99 LEU A CA 1
ATOM 807 C C . LEU A 1 99 ? -15.696 0.391 3.815 1.00 94.88 99 LEU A C 1
ATOM 809 O O . LEU A 1 99 ? -15.403 -0.796 3.685 1.00 94.88 99 LEU A O 1
ATOM 813 N N . LEU A 1 100 ? -15.908 1.194 2.772 1.00 95.31 100 LEU A N 1
ATOM 814 C CA . LEU A 1 100 ? -15.759 0.776 1.378 1.00 95.31 100 LEU A CA 1
ATOM 815 C C . LEU A 1 100 ? -14.520 1.434 0.759 1.00 95.31 100 LEU A C 1
ATOM 817 O O . LEU A 1 100 ? -14.479 2.652 0.596 1.00 95.31 100 LEU A O 1
ATOM 821 N N . ASP A 1 101 ? -13.534 0.620 0.383 1.00 94.00 101 ASP A N 1
ATOM 822 C CA . ASP A 1 101 ? -12.307 1.054 -0.295 1.00 94.00 101 ASP A CA 1
ATOM 823 C C . ASP A 1 101 ? -12.477 0.948 -1.825 1.00 94.00 101 ASP A C 1
ATOM 825 O O . ASP A 1 101 ? -12.430 -0.141 -2.406 1.00 94.00 101 ASP A O 1
ATOM 829 N N . LEU A 1 102 ? -12.731 2.086 -2.482 1.00 94.25 102 LEU A N 1
ATOM 830 C CA . LEU A 1 102 ? -12.917 2.176 -3.933 1.00 94.25 102 LEU A CA 1
ATOM 831 C C . LEU A 1 102 ? -11.603 2.520 -4.634 1.00 94.25 102 LEU A C 1
ATOM 833 O O . LEU A 1 102 ? -10.972 3.534 -4.346 1.00 94.25 102 LEU A O 1
ATOM 837 N N . GLY A 1 103 ? -11.227 1.712 -5.628 1.00 91.31 103 GLY A N 1
ATOM 838 C CA . GLY A 1 103 ? -9.923 1.861 -6.281 1.00 91.31 103 GLY A CA 1
ATOM 839 C C . GLY A 1 103 ? -8.770 1.388 -5.391 1.00 91.31 103 GLY A C 1
ATOM 840 O O . GLY A 1 103 ? -7.683 1.961 -5.427 1.00 91.31 103 GLY A O 1
ATOM 841 N N . CYS A 1 104 ? -9.007 0.318 -4.630 1.00 92.75 104 CYS A N 1
ATOM 842 C CA . CYS A 1 104 ? -8.167 -0.157 -3.531 1.00 92.75 104 CYS A CA 1
ATOM 843 C C . CYS A 1 104 ? -6.768 -0.663 -3.923 1.00 92.75 104 CYS A C 1
ATOM 845 O O . CYS A 1 104 ? -5.918 -0.864 -3.057 1.00 92.75 104 CYS A O 1
ATOM 847 N N . CYS A 1 105 ? -6.491 -0.895 -5.210 1.00 94.88 105 CYS A N 1
ATOM 848 C CA . CYS A 1 105 ? -5.267 -1.553 -5.677 1.00 94.88 105 CYS A CA 1
ATOM 849 C C . CYS A 1 105 ? -5.070 -2.927 -4.997 1.00 94.88 105 CYS A C 1
ATOM 851 O O . CYS A 1 105 ? -5.722 -3.886 -5.398 1.00 94.88 105 CYS A O 1
ATOM 853 N N . PHE A 1 106 ? -4.218 -3.033 -3.968 1.00 95.44 106 PHE A N 1
ATOM 854 C CA . PHE A 1 106 ? -4.047 -4.253 -3.155 1.00 95.44 106 PHE A CA 1
ATOM 855 C C . PHE A 1 106 ? -4.724 -4.171 -1.770 1.00 95.44 106 PHE A C 1
ATOM 857 O O . PHE A 1 106 ? -4.488 -5.022 -0.910 1.00 95.44 106 PHE A O 1
ATOM 864 N N . GLY A 1 107 ? -5.552 -3.150 -1.535 1.00 94.69 107 GLY A N 1
ATOM 865 C CA . GLY A 1 107 ? -6.301 -2.938 -0.294 1.00 94.69 107 GLY A CA 1
ATOM 866 C C . GLY A 1 107 ? -5.441 -2.463 0.874 1.00 94.69 107 GLY A C 1
ATOM 867 O O . GLY A 1 107 ? -5.738 -2.772 2.026 1.00 94.69 107 GLY A O 1
ATOM 868 N N . ASN A 1 108 ? -4.335 -1.764 0.609 1.00 94.50 108 ASN A N 1
ATOM 869 C CA . ASN A 1 108 ? -3.437 -1.291 1.663 1.00 94.50 108 ASN A CA 1
ATOM 870 C C . ASN A 1 108 ? -4.099 -0.242 2.572 1.00 94.50 108 ASN A C 1
ATOM 872 O O . ASN A 1 108 ? -3.808 -0.220 3.764 1.00 94.50 108 ASN A O 1
ATOM 876 N N . ASP A 1 109 ? -4.999 0.582 2.034 1.00 95.19 109 ASP A N 1
ATOM 877 C CA . ASP A 1 109 ? -5.740 1.577 2.809 1.00 95.19 109 ASP A CA 1
ATOM 878 C C . ASP A 1 109 ? -6.770 0.897 3.730 1.00 95.19 109 ASP A C 1
ATOM 880 O O . ASP A 1 109 ? -6.786 1.173 4.929 1.00 95.19 109 ASP A O 1
ATOM 884 N N . ALA A 1 110 ? -7.530 -0.089 3.240 1.00 95.69 110 ALA A N 1
ATOM 885 C CA . ALA A 1 110 ? -8.379 -0.921 4.100 1.00 95.69 110 ALA A CA 1
ATOM 886 C C . ALA A 1 110 ? -7.585 -1.641 5.211 1.00 95.69 110 ALA A C 1
ATOM 888 O O . ALA A 1 110 ? -7.979 -1.616 6.376 1.00 95.69 110 ALA A O 1
ATOM 889 N N . ARG A 1 111 ? -6.425 -2.237 4.891 1.00 96.06 111 ARG A N 1
ATOM 890 C CA . ARG A 1 111 ? -5.557 -2.879 5.902 1.00 96.06 111 ARG A CA 1
ATOM 891 C C . ARG A 1 111 ? -5.018 -1.882 6.925 1.00 96.06 111 ARG A C 1
ATOM 893 O O . ARG A 1 111 ? -4.854 -2.239 8.089 1.00 96.06 111 ARG A O 1
ATOM 900 N N . LYS A 1 112 ? -4.740 -0.647 6.504 1.00 96.94 112 LYS A N 1
ATOM 901 C CA . LYS A 1 112 ? -4.330 0.433 7.404 1.00 96.94 112 LYS A CA 1
ATOM 902 C C . LYS A 1 112 ? -5.465 0.835 8.344 1.00 96.94 112 LYS A C 1
ATOM 904 O O . LYS A 1 112 ? -5.223 0.897 9.542 1.00 96.94 112 LYS A O 1
ATOM 909 N N . ALA A 1 113 ? -6.688 0.987 7.837 1.00 97.06 113 ALA A N 1
ATOM 910 C CA . ALA A 1 113 ? -7.868 1.250 8.663 1.00 97.06 113 ALA A CA 1
ATOM 911 C C . ALA A 1 113 ? -8.080 0.170 9.733 1.00 97.06 113 ALA A C 1
ATOM 913 O O . ALA A 1 113 ? -8.230 0.497 10.908 1.00 97.06 113 ALA A O 1
ATOM 914 N N . VAL A 1 114 ? -7.996 -1.109 9.355 1.00 96.12 114 VAL A N 1
ATOM 915 C CA . VAL A 1 114 ? -8.086 -2.230 10.309 1.00 96.12 114 VAL A CA 1
ATOM 916 C C . VAL A 1 114 ? -6.956 -2.175 11.342 1.00 96.12 114 VAL A C 1
ATOM 918 O O . VAL A 1 114 ? -7.201 -2.309 12.537 1.00 96.12 114 VAL A O 1
ATOM 921 N N . SER A 1 115 ? -5.717 -1.919 10.909 1.00 95.94 115 SER A N 1
ATOM 922 C CA . SER A 1 115 ? -4.569 -1.779 11.817 1.00 95.94 115 SER A CA 1
ATOM 923 C C . SER A 1 115 ? -4.719 -0.625 12.814 1.00 95.94 115 SER A C 1
ATOM 925 O O . SER A 1 115 ? -4.102 -0.678 13.875 1.00 95.94 115 SER A O 1
ATOM 927 N N . ASP A 1 116 ? -5.510 0.395 12.479 1.00 96.31 116 ASP A N 1
ATOM 928 C CA . ASP A 1 116 ? -5.793 1.555 13.330 1.00 96.31 116 ASP A CA 1
ATOM 929 C C . ASP A 1 116 ? -7.106 1.414 14.123 1.00 96.31 116 ASP A C 1
ATOM 931 O O . ASP A 1 116 ? -7.536 2.347 14.805 1.00 96.31 116 ASP A O 1
ATOM 935 N N . GLY A 1 117 ? -7.744 0.241 14.069 1.00 95.12 117 GLY A N 1
ATOM 936 C CA . GLY A 1 117 ? -8.904 -0.096 14.890 1.00 95.12 117 GLY A CA 1
ATOM 937 C C . GLY A 1 117 ? -10.264 0.173 14.247 1.00 95.12 117 GLY A C 1
ATOM 938 O O . GLY A 1 117 ? -11.241 0.342 14.977 1.00 95.12 117 GLY A O 1
ATOM 939 N N . PHE A 1 118 ? -10.349 0.224 12.915 1.00 95.69 118 PHE A N 1
ATOM 940 C CA . PHE A 1 118 ? -11.629 0.030 12.225 1.00 95.69 118 PHE A CA 1
ATOM 941 C C . PHE A 1 118 ? -12.060 -1.450 12.366 1.00 95.69 118 PHE A C 1
ATOM 943 O O . PHE A 1 118 ? -11.205 -2.315 12.150 1.00 95.69 118 PHE A O 1
ATOM 950 N N . PRO A 1 119 ? -13.317 -1.749 12.763 1.00 91.81 119 PRO A N 1
ATOM 951 C CA . PRO A 1 119 ? -13.769 -3.117 13.049 1.00 91.81 119 PRO A CA 1
ATOM 952 C C . PRO A 1 119 ? -13.922 -4.017 11.815 1.00 91.81 119 PRO A C 1
ATOM 954 O O . PRO A 1 119 ? -14.064 -3.490 10.686 1.00 91.81 119 PRO A O 1
#